Protein AF-A0A968F1A1-F1 (afdb_monomer)

Mean predicted aligned error: 6.47 Å

Sequence (171 aa):
LSKCDLVTSLVGEFPELQGITGKYLAQNDKEDQDICLAIEEHYQPRFAGDQLPESEIGQIVALADKLDTLAGIFGIGQQPGGAKDPFALRRAALGVVRILVEKKIPLSISELVEAAYSVQPENIEKTQTDLINFILERAKGYFVDHGHTITAIDSVLQPAGADTTLYTLPD

Solvent-accessible surface area (backbone atoms only — not comparable to full-atom values): 9652 Å² total; per-residue (Å²): 114,82,75,54,31,71,79,36,70,63,30,75,77,36,66,86,43,58,26,56,51,27,19,55,51,34,51,74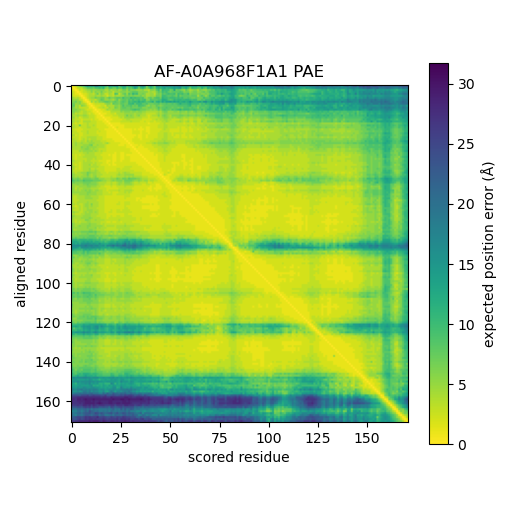,72,66,50,56,69,70,58,27,49,24,47,31,22,32,59,35,32,79,50,94,88,48,64,66,39,83,49,69,63,7,40,52,47,17,43,48,54,39,40,39,52,47,39,55,38,44,18,71,70,63,60,68,61,87,91,51,52,94,81,44,54,71,54,38,34,40,30,46,44,48,50,32,38,79,68,58,44,91,53,33,59,66,57,52,51,49,55,30,52,69,75,48,69,88,90,46,50,88,54,57,69,62,52,51,51,54,36,50,61,35,43,52,52,52,42,46,77,72,70,47,53,69,69,61,49,49,72,63,64,51,94,62,86,80,74,60,39,73,54,75,69,80,133

Foldseek 3Di:
DAQPCVPDVVCVVPVVCQLVVQLVVCVVVVHDNLVSLLSSLLCPPVADPRDHRPDPSNLVSVLLVLLLLLQQCVQAVNPADDPDDPSCNLGSLLRNLCSLAVVVPQDDLLVSNVVSNVPDDPNTHRPSVVSSVSSLVSLLVVVVVVPDDSVLSCVLPPPPDDGSRSHPRDD

Secondary structure (DSSP, 8-state):
-TTGGGGSHHHHH-GGGTTHHHHHHHHHTT--HHHHHHHHHTT---STTPPPP-SHHHHHHHHHHHHHHHHHHHHTT-PPPTT--TT-HHHHHHHHHHHHHHTT----HHHHHHHHHHTS-TTS---HHHHHHHHHHHHHHHHHHTT--HHHHHHHH---SS---TT----

pLDDT: mean 85.82, std 12.83, range [38.09, 96.88]

Nearest PDB structures (foldseek):
  7eiv-assembly1_D  TM=9.218E-01  e=3.410E-11  Escherichia coli K-12
  7yse-assembly1_C  TM=9.385E-01  e=3.119E-10  Escherichia coli K-12
  7yse-assembly1_D  TM=9.365E-01  e=3.119E-10  Escherichia coli K-12
  7lu4-assembly1_A  TM=8.920E-01  e=1.311E-08  Thermanaerothrix daxensis
  7lu4-assembly1_B  TM=8.957E-01  e=1.248E-08  Thermanaerothrix daxensis

Structure (mmCIF, N/CA/C/O backbone):
data_AF-A0A968F1A1-F1
#
_entry.id   AF-A0A968F1A1-F1
#
loop_
_atom_site.group_PDB
_atom_site.id
_atom_site.type_symbol
_atom_site.label_atom_id
_atom_site.label_alt_id
_atom_site.label_comp_id
_atom_site.label_asym_id
_atom_site.label_entity_id
_atom_site.label_seq_id
_atom_site.pdbx_PDB_ins_code
_atom_site.Cartn_x
_atom_site.Cartn_y
_atom_site.Cartn_z
_atom_site.occupancy
_atom_site.B_iso_or_equiv
_atom_site.auth_seq_id
_atom_site.auth_comp_id
_atom_site.auth_asym_id
_atom_site.auth_atom_id
_atom_site.pdbx_PDB_model_num
ATOM 1 N N . LEU A 1 1 ? -19.609 -1.722 -4.637 1.00 64.06 1 LEU A N 1
ATOM 2 C CA . LEU A 1 1 ? -19.333 -0.884 -3.450 1.00 64.06 1 LEU A CA 1
ATOM 3 C C . LEU A 1 1 ? -17.916 -0.315 -3.472 1.00 64.06 1 LEU A C 1
ATOM 5 O O . LEU A 1 1 ? -17.783 0.892 -3.323 1.00 64.06 1 LEU A O 1
ATOM 9 N N . SER A 1 2 ? -16.869 -1.115 -3.728 1.00 66.31 2 SER A N 1
ATOM 10 C CA . SER A 1 2 ? -15.504 -0.569 -3.845 1.00 66.31 2 SER A CA 1
ATOM 11 C C . SER A 1 2 ? -15.388 0.478 -4.963 1.00 66.31 2 SER A C 1
ATOM 13 O O . SER A 1 2 ? -15.849 0.250 -6.083 1.00 66.31 2 SER A O 1
ATOM 15 N N . LYS A 1 3 ? -14.804 1.635 -4.619 1.00 79.31 3 LYS A N 1
ATOM 16 C CA . LYS A 1 3 ? -14.544 2.792 -5.495 1.00 79.31 3 LYS A CA 1
ATOM 17 C C . LYS A 1 3 ? -15.771 3.369 -6.226 1.00 79.31 3 LYS A C 1
ATOM 19 O O . LYS A 1 3 ? -15.628 4.105 -7.202 1.00 79.31 3 LYS A O 1
ATOM 24 N N . CYS A 1 4 ? -16.991 3.074 -5.759 1.00 79.06 4 CYS A N 1
ATOM 25 C CA . CYS A 1 4 ? -18.232 3.602 -6.344 1.00 79.06 4 CYS A CA 1
ATOM 26 C C . CYS A 1 4 ? -18.382 5.123 -6.170 1.00 79.06 4 CYS A C 1
ATOM 28 O O . CYS A 1 4 ? -19.127 5.763 -6.903 1.00 79.06 4 CYS A O 1
ATOM 30 N N . ASP A 1 5 ? -17.659 5.719 -5.230 1.00 78.06 5 ASP A N 1
ATOM 31 C CA . ASP A 1 5 ? -17.598 7.162 -5.041 1.00 78.06 5 ASP A CA 1
ATOM 32 C C . ASP A 1 5 ? -16.938 7.889 -6.223 1.00 78.06 5 ASP A C 1
ATOM 34 O O . ASP A 1 5 ? -17.327 9.014 -6.535 1.00 78.06 5 ASP A O 1
ATOM 38 N N . LEU A 1 6 ? -16.024 7.235 -6.951 1.00 77.81 6 LEU A N 1
ATOM 39 C CA . LEU A 1 6 ? -15.314 7.839 -8.089 1.00 77.81 6 LEU A CA 1
ATOM 40 C C . LEU A 1 6 ? -16.217 8.149 -9.287 1.00 77.81 6 LEU A C 1
ATOM 42 O O . LEU A 1 6 ? -15.865 8.984 -10.115 1.00 77.81 6 LEU A O 1
ATOM 46 N N . VAL A 1 7 ? -17.368 7.481 -9.395 1.00 77.19 7 VAL A N 1
ATOM 47 C CA . VAL A 1 7 ? -18.349 7.744 -10.460 1.00 77.19 7 VAL A CA 1
ATOM 48 C C . VAL A 1 7 ? -19.376 8.807 -10.066 1.00 77.19 7 VAL A C 1
ATOM 50 O O . VAL A 1 7 ? -20.241 9.158 -10.867 1.00 77.19 7 VAL A O 1
ATOM 53 N N . THR A 1 8 ? -19.291 9.340 -8.845 1.00 73.31 8 THR A N 1
ATOM 54 C CA . THR A 1 8 ? -20.132 10.455 -8.413 1.00 73.31 8 THR A CA 1
ATOM 55 C C . THR A 1 8 ? -19.538 11.774 -8.903 1.00 73.31 8 THR A C 1
ATOM 57 O O . THR A 1 8 ? -18.330 11.995 -8.823 1.00 73.31 8 THR A O 1
ATOM 60 N N . SER A 1 9 ? -20.387 12.697 -9.367 1.00 74.88 9 SER A N 1
ATOM 61 C CA . SER A 1 9 ? -19.947 14.059 -9.712 1.00 74.88 9 SER A CA 1
ATOM 62 C C . SER A 1 9 ? -19.291 14.772 -8.523 1.00 74.88 9 SER A C 1
ATOM 64 O O . SER A 1 9 ? -18.429 15.620 -8.719 1.00 74.88 9 SER A O 1
ATOM 66 N N . LEU A 1 10 ? -19.650 14.371 -7.298 1.00 78.81 10 LEU A N 1
ATOM 67 C CA . LEU A 1 10 ? -19.144 14.938 -6.055 1.00 78.81 10 LEU A CA 1
ATOM 68 C C . LEU A 1 10 ? -17.626 14.766 -5.900 1.00 78.81 10 LEU A C 1
ATOM 70 O O . LEU A 1 10 ? -16.951 15.736 -5.583 1.00 78.81 10 LEU A O 1
ATOM 74 N N . VAL A 1 11 ? -17.071 13.577 -6.166 1.00 77.69 11 VAL A N 1
ATOM 75 C CA . VAL A 1 11 ? -15.611 13.357 -6.074 1.00 77.69 11 VAL A CA 1
ATOM 76 C C . VAL A 1 11 ? -14.861 14.053 -7.215 1.00 77.69 11 VAL A C 1
ATOM 78 O O . VAL A 1 11 ? -13.717 14.466 -7.039 1.00 77.69 11 VAL A O 1
ATOM 81 N N . GLY A 1 12 ? -15.506 14.235 -8.372 1.00 76.88 12 GLY A N 1
ATOM 82 C CA . GLY A 1 12 ? -14.949 15.030 -9.469 1.00 76.88 12 GLY A CA 1
ATOM 83 C C . GLY A 1 12 ? -14.775 16.511 -9.109 1.00 76.88 12 GLY A C 1
ATOM 84 O O . GLY A 1 12 ? -13.800 17.128 -9.534 1.00 76.88 12 GLY A O 1
ATOM 85 N N . GLU A 1 13 ? -15.695 17.065 -8.316 1.00 84.38 13 GLU A N 1
ATOM 86 C CA . GLU A 1 13 ? -15.639 18.450 -7.829 1.00 84.38 13 GLU A CA 1
ATOM 87 C C . GLU A 1 13 ? -14.800 18.602 -6.548 1.00 84.38 13 GLU A C 1
ATOM 89 O O . GLU A 1 13 ? -14.116 19.613 -6.390 1.00 84.38 13 GLU A O 1
ATOM 94 N N . PHE A 1 14 ? -14.805 17.590 -5.672 1.00 85.88 14 PHE A N 1
ATOM 95 C CA . PHE A 1 14 ? -14.134 17.587 -4.367 1.00 85.88 14 PHE A CA 1
ATOM 96 C C . PHE A 1 14 ? -13.320 16.295 -4.163 1.00 85.88 14 PHE A C 1
ATOM 98 O O . PHE A 1 14 ? -13.805 15.339 -3.541 1.00 85.88 14 PHE A O 1
ATOM 105 N N . PRO A 1 15 ? -12.072 16.232 -4.666 1.00 81.31 15 PRO A N 1
ATOM 106 C CA . PRO A 1 15 ? -11.213 15.053 -4.534 1.00 81.31 15 PRO A CA 1
ATOM 107 C C . PRO A 1 15 ? -10.972 14.612 -3.082 1.00 81.31 15 PRO A C 1
ATOM 109 O O . PRO A 1 15 ? -10.743 13.434 -2.818 1.00 81.31 15 PRO A O 1
ATOM 112 N N . GLU A 1 16 ? -11.049 15.537 -2.124 1.00 82.06 16 GLU A N 1
ATOM 113 C CA . GLU A 1 16 ? -10.914 15.273 -0.691 1.00 82.06 16 GLU A CA 1
ATOM 114 C C . GLU A 1 16 ? -12.016 14.368 -0.118 1.00 82.06 16 GLU A C 1
ATOM 116 O O . GLU A 1 16 ? -11.817 13.763 0.936 1.00 82.06 16 GLU A O 1
ATOM 121 N N . LEU A 1 17 ? -13.154 14.239 -0.811 1.00 86.94 17 LEU A N 1
ATOM 122 C CA . LEU A 1 17 ? -14.278 13.395 -0.401 1.00 86.94 17 LEU A CA 1
ATOM 123 C C . LEU A 1 17 ? -14.159 11.940 -0.876 1.00 86.94 17 LEU A C 1
ATOM 125 O O . LEU A 1 17 ? -15.066 11.138 -0.618 1.00 86.94 17 LE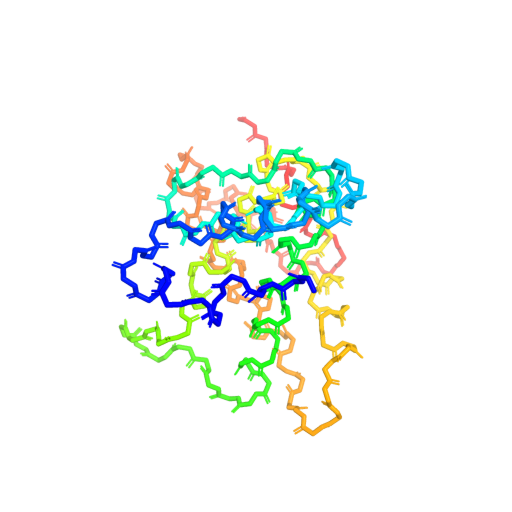U A O 1
ATOM 129 N N . GLN A 1 18 ? -13.060 11.591 -1.551 1.00 85.88 18 GLN A N 1
ATOM 130 C CA . GLN A 1 18 ? -12.740 10.216 -1.921 1.00 85.88 18 GLN A CA 1
ATOM 131 C C . GLN A 1 18 ? -12.652 9.327 -0.668 1.00 85.88 18 GLN A C 1
ATOM 133 O O . GLN A 1 18 ? -12.059 9.706 0.344 1.00 85.88 18 GLN A O 1
ATOM 138 N N . GLY A 1 19 ? -13.263 8.144 -0.722 1.00 87.75 19 GLY A N 1
ATOM 139 C CA . GLY A 1 19 ? -13.391 7.211 0.402 1.00 87.75 19 GLY A CA 1
ATOM 140 C C . GLY A 1 19 ? -14.507 7.585 1.372 1.00 87.75 19 GLY A C 1
ATOM 141 O O . GLY A 1 19 ? -15.380 6.761 1.644 1.00 87.75 19 GLY A O 1
ATOM 142 N N . ILE A 1 20 ? -14.550 8.845 1.816 1.00 90.44 20 ILE A N 1
ATOM 143 C CA . ILE A 1 20 ? -15.579 9.361 2.735 1.00 90.44 20 ILE A CA 1
ATOM 144 C C . ILE A 1 20 ? -16.973 9.194 2.121 1.00 90.44 20 ILE A C 1
ATOM 146 O O . ILE A 1 20 ? -17.878 8.639 2.744 1.00 90.44 20 ILE A O 1
ATOM 150 N N . THR A 1 21 ? -17.142 9.632 0.871 1.00 89.56 21 THR A N 1
ATOM 151 C CA . THR A 1 21 ? -18.417 9.497 0.152 1.00 89.56 21 THR A CA 1
ATOM 152 C C . THR A 1 21 ? -18.809 8.029 0.000 1.00 89.56 21 THR A C 1
ATOM 154 O O . THR A 1 21 ? -19.965 7.674 0.217 1.00 89.56 21 THR A O 1
ATOM 157 N N . GLY A 1 22 ? -17.844 7.160 -0.318 1.00 90.31 22 GLY A N 1
ATOM 158 C CA . GLY A 1 22 ? -18.077 5.725 -0.491 1.00 90.31 22 GLY A CA 1
ATOM 159 C C . GLY A 1 22 ? -18.596 5.065 0.785 1.00 90.31 22 GLY A C 1
ATOM 160 O O . GLY A 1 22 ? -19.554 4.297 0.735 1.00 90.31 22 GLY A O 1
ATOM 161 N N . LYS A 1 23 ? -18.024 5.427 1.935 1.00 92.44 23 LYS A N 1
ATOM 162 C CA . LYS A 1 23 ? -18.485 4.972 3.248 1.00 92.44 23 LYS A CA 1
ATOM 163 C C . LYS A 1 23 ? -19.919 5.396 3.543 1.00 92.44 23 LYS A C 1
ATOM 165 O O . LYS A 1 23 ? -20.711 4.560 3.964 1.00 92.44 23 LYS A O 1
ATOM 170 N N . TYR A 1 24 ? -20.278 6.659 3.303 1.00 91.81 24 TYR A N 1
ATOM 171 C CA . TYR A 1 24 ? -21.656 7.117 3.520 1.00 91.81 24 TYR A CA 1
ATOM 172 C C . TYR A 1 24 ? -22.659 6.406 2.605 1.00 91.81 24 TYR A C 1
ATOM 174 O O . TYR A 1 24 ? -23.764 6.090 3.044 1.00 91.81 24 TYR A O 1
ATOM 182 N N . LEU A 1 25 ? -22.272 6.113 1.360 1.00 90.19 25 LEU A N 1
ATOM 183 C CA . LEU A 1 25 ? -23.098 5.317 0.450 1.00 90.19 25 LEU A CA 1
ATOM 184 C C . LEU A 1 25 ? -23.294 3.889 0.979 1.00 90.19 25 LEU A C 1
ATOM 186 O O . LEU A 1 25 ? -24.428 3.433 1.069 1.00 90.19 25 LEU A O 1
ATOM 190 N N . ALA A 1 26 ? -22.226 3.220 1.418 1.00 91.94 26 ALA A N 1
ATOM 191 C CA . ALA A 1 26 ? -22.312 1.877 1.996 1.00 91.94 26 ALA A CA 1
ATOM 192 C C . ALA A 1 26 ? -23.175 1.832 3.271 1.00 91.94 26 ALA A C 1
ATOM 194 O O . ALA A 1 26 ? -23.995 0.933 3.447 1.00 91.94 26 ALA A O 1
ATOM 195 N N . GLN A 1 27 ? -23.058 2.848 4.131 1.00 93.25 27 GLN A N 1
ATOM 196 C CA . GLN A 1 27 ? -23.905 2.990 5.318 1.00 93.25 27 GLN A CA 1
ATOM 197 C C . GLN A 1 27 ? -25.381 3.159 4.952 1.00 93.25 27 GLN A C 1
ATOM 199 O O . GLN A 1 27 ? -26.251 2.562 5.586 1.00 93.25 27 GLN A O 1
ATOM 204 N N . ASN A 1 28 ? -25.673 3.963 3.926 1.00 93.00 28 ASN A N 1
ATOM 205 C CA . ASN A 1 28 ? -27.032 4.128 3.417 1.00 93.00 28 ASN A CA 1
ATOM 206 C C . ASN A 1 28 ? -27.598 2.809 2.861 1.00 93.00 28 ASN A C 1
ATOM 208 O O . ASN A 1 28 ? -28.781 2.520 3.053 1.00 93.00 28 ASN A O 1
ATOM 212 N N . ASP A 1 29 ? -26.743 1.990 2.247 1.00 92.94 29 ASP A N 1
ATOM 213 C CA . ASP A 1 29 ? -27.085 0.662 1.730 1.00 92.94 29 ASP A CA 1
ATOM 214 C C . ASP A 1 29 ? -27.181 -0.414 2.831 1.00 92.94 29 ASP A C 1
ATOM 216 O O . ASP A 1 29 ? -27.571 -1.548 2.555 1.00 92.94 29 ASP A O 1
ATOM 220 N N . LYS A 1 30 ? -26.951 -0.035 4.099 1.00 95.44 30 LYS A N 1
ATOM 221 C CA . LYS A 1 30 ? -27.008 -0.891 5.299 1.00 95.44 30 LYS A CA 1
ATOM 222 C C . LYS A 1 30 ? -25.959 -2.002 5.314 1.00 95.44 30 LYS A C 1
ATOM 224 O O . LYS A 1 30 ? -26.203 -3.065 5.884 1.00 95.44 30 LYS A O 1
ATOM 229 N N . GLU A 1 31 ? -24.809 -1.736 4.711 1.00 95.06 31 GLU A N 1
ATOM 230 C CA . GLU A 1 31 ? -23.635 -2.593 4.835 1.00 95.06 31 GLU A CA 1
ATOM 231 C C . GLU A 1 31 ? -23.106 -2.602 6.275 1.00 95.06 31 GLU A C 1
ATOM 233 O O . GLU A 1 31 ? -23.323 -1.664 7.054 1.00 95.06 31 GLU A O 1
ATOM 238 N N . ASP A 1 32 ? -22.371 -3.658 6.621 1.00 95.56 32 ASP A N 1
ATOM 239 C CA . ASP A 1 32 ? -21.756 -3.787 7.939 1.00 95.56 32 ASP A CA 1
ATOM 240 C C . ASP A 1 32 ? -20.752 -2.653 8.202 1.00 95.56 32 ASP A C 1
ATOM 242 O O . ASP A 1 32 ? -20.086 -2.139 7.295 1.00 95.56 32 ASP A O 1
ATOM 246 N N . GLN A 1 33 ? -20.615 -2.263 9.474 1.00 94.25 33 GLN A N 1
ATOM 247 C CA . GLN A 1 33 ? -19.747 -1.152 9.874 1.00 94.25 33 GLN A CA 1
ATOM 248 C C . GLN A 1 33 ? -18.292 -1.366 9.436 1.00 94.25 33 GLN A C 1
ATOM 250 O O . GLN A 1 33 ? -17.650 -0.422 8.972 1.00 94.25 33 GLN A O 1
ATOM 255 N N . ASP A 1 34 ? -17.803 -2.599 9.532 1.00 94.19 34 ASP A N 1
ATOM 256 C CA . ASP A 1 34 ? -16.444 -2.965 9.137 1.00 94.19 34 ASP A CA 1
ATOM 257 C C . ASP A 1 34 ? -16.221 -2.797 7.626 1.00 94.19 34 ASP A C 1
ATOM 259 O O . ASP A 1 34 ? -15.176 -2.308 7.198 1.00 94.19 34 ASP A O 1
ATOM 263 N N . ILE A 1 35 ? -17.233 -3.111 6.810 1.00 92.69 35 ILE A N 1
ATOM 264 C CA . ILE A 1 35 ? -17.203 -2.907 5.354 1.00 92.69 35 ILE A CA 1
ATOM 265 C C . ILE A 1 35 ? -17.200 -1.410 5.036 1.00 92.69 35 ILE A C 1
ATOM 267 O O . ILE A 1 35 ? -16.416 -0.944 4.209 1.00 92.69 35 ILE A O 1
ATOM 271 N N . CYS A 1 36 ? -18.048 -0.640 5.719 1.00 93.94 36 CYS A N 1
ATOM 272 C CA . CYS A 1 36 ? -18.119 0.808 5.547 1.00 93.94 36 CYS A CA 1
ATOM 273 C C . CYS A 1 36 ? -16.777 1.486 5.862 1.00 93.94 36 CYS A C 1
ATOM 275 O O . CYS A 1 36 ? -16.365 2.392 5.138 1.00 93.94 36 CYS A O 1
ATOM 277 N N . LEU A 1 37 ? -16.092 1.050 6.925 1.00 94.50 37 LEU A N 1
ATOM 278 C CA . LEU A 1 37 ? -14.758 1.539 7.280 1.00 94.50 37 LEU A CA 1
ATOM 279 C C . LEU A 1 37 ? -13.720 1.142 6.232 1.00 94.50 37 LEU A C 1
ATOM 281 O O . LEU A 1 37 ? -12.984 2.003 5.758 1.00 94.50 37 LEU A O 1
ATOM 285 N N . ALA A 1 38 ? -13.713 -0.118 5.798 1.00 94.38 38 ALA A N 1
ATOM 286 C CA . ALA A 1 38 ? -12.776 -0.595 4.786 1.00 94.38 38 ALA A CA 1
ATOM 287 C C . ALA A 1 38 ? -12.873 0.188 3.462 1.00 94.38 38 ALA A C 1
ATOM 289 O O . ALA A 1 38 ? -11.847 0.456 2.842 1.00 94.38 38 ALA A O 1
ATOM 290 N N . ILE A 1 39 ? -14.081 0.604 3.058 1.00 93.88 39 ILE A N 1
ATOM 291 C CA . ILE A 1 39 ? -14.311 1.406 1.841 1.00 93.88 39 ILE A CA 1
ATOM 292 C C . ILE A 1 39 ? -13.647 2.791 1.914 1.00 93.88 39 ILE A C 1
ATOM 294 O O . ILE A 1 39 ? -13.203 3.326 0.897 1.00 93.88 39 ILE A O 1
ATOM 298 N N . GLU A 1 40 ? -13.594 3.396 3.099 1.00 93.88 40 GLU A N 1
ATOM 299 C CA . GLU A 1 40 ? -12.872 4.652 3.315 1.00 93.88 40 GLU A CA 1
ATOM 300 C C . GLU A 1 40 ? -11.361 4.401 3.409 1.00 93.88 40 GLU A C 1
ATOM 302 O O . GLU A 1 40 ? -10.560 5.081 2.762 1.00 93.88 40 GLU A O 1
ATOM 307 N N . GLU A 1 41 ? -10.979 3.399 4.197 1.00 95.62 41 GLU A N 1
ATOM 308 C CA . GLU A 1 41 ? -9.599 3.120 4.579 1.00 95.62 41 GLU A CA 1
ATOM 309 C C . GLU A 1 41 ? -8.754 2.506 3.454 1.00 95.62 41 GLU A C 1
ATOM 311 O O . GLU A 1 41 ? -7.539 2.707 3.447 1.00 95.62 41 GLU A O 1
ATOM 316 N N . HIS A 1 42 ? -9.335 1.829 2.451 1.00 93.81 42 HIS A N 1
ATOM 317 C CA . HIS A 1 42 ? -8.534 1.214 1.377 1.00 93.81 42 HIS A CA 1
ATOM 318 C C . HIS A 1 42 ? -7.715 2.234 0.570 1.00 93.81 42 HIS A C 1
ATOM 320 O O . HIS A 1 42 ? -6.672 1.903 -0.003 1.00 93.81 42 HIS A O 1
ATOM 326 N N . TYR A 1 43 ? -8.147 3.499 0.551 1.00 91.50 43 TYR A N 1
ATOM 327 C CA . TYR A 1 43 ? -7.428 4.590 -0.106 1.00 91.50 43 TYR A CA 1
ATOM 328 C C . TYR A 1 43 ? -6.191 5.046 0.683 1.00 91.50 43 TYR A C 1
ATOM 330 O O . TYR A 1 43 ? -5.294 5.669 0.114 1.00 91.50 43 TYR A O 1
ATOM 338 N N . GLN A 1 44 ? -6.115 4.740 1.978 1.00 94.56 44 GLN A N 1
ATOM 339 C CA . GLN A 1 44 ? -5.066 5.221 2.870 1.00 94.56 44 GLN A CA 1
ATOM 340 C C . GLN A 1 44 ? -3.769 4.396 2.758 1.00 94.56 44 GLN A C 1
ATOM 342 O O . GLN A 1 44 ? -3.818 3.191 2.496 1.00 94.56 44 GLN A O 1
ATOM 347 N N . PRO A 1 45 ? -2.590 5.012 2.968 1.00 94.62 45 PRO A N 1
ATOM 348 C CA . PRO A 1 45 ? -2.361 6.458 2.946 1.00 94.62 45 PRO A CA 1
ATOM 349 C C . PRO A 1 45 ? -2.415 7.007 1.510 1.00 94.62 45 PRO A C 1
ATOM 351 O O . PRO A 1 45 ? -1.843 6.421 0.588 1.00 94.62 45 PRO A O 1
ATOM 354 N N . ARG A 1 46 ? -3.047 8.171 1.321 1.00 87.88 46 ARG A N 1
ATOM 355 C CA . ARG A 1 46 ? -3.192 8.830 0.006 1.00 87.88 46 ARG A CA 1
ATOM 356 C C . ARG A 1 46 ? -1.960 9.654 -0.378 1.00 87.88 46 ARG A C 1
ATOM 358 O O . ARG A 1 46 ? -1.641 9.812 -1.558 1.00 87.88 46 ARG A O 1
ATOM 365 N N . PHE A 1 47 ? -1.250 10.183 0.617 1.00 86.94 47 PHE A N 1
ATOM 366 C CA . PHE A 1 47 ? -0.031 10.978 0.456 1.00 86.94 47 PHE A CA 1
ATOM 367 C C . PHE A 1 47 ? 0.955 10.739 1.611 1.00 86.94 47 PHE A C 1
ATOM 369 O O . PHE A 1 47 ? 0.647 10.061 2.593 1.00 86.94 47 PHE A O 1
ATOM 376 N N . ALA A 1 48 ? 2.175 11.268 1.480 1.00 80.94 48 ALA A N 1
ATOM 377 C CA . ALA A 1 48 ? 3.205 11.143 2.510 1.00 80.94 48 ALA A CA 1
ATOM 378 C C . ALA A 1 48 ? 2.763 11.859 3.799 1.00 80.94 48 ALA A C 1
ATOM 380 O O . ALA A 1 48 ? 2.490 13.056 3.770 1.00 80.94 48 ALA A O 1
ATOM 381 N N . GLY A 1 49 ? 2.680 11.125 4.910 1.00 84.38 49 GLY A N 1
ATOM 382 C CA . GLY A 1 49 ? 2.178 11.642 6.187 1.00 84.38 49 GLY A CA 1
ATOM 383 C C . GLY A 1 49 ? 0.656 11.573 6.367 1.00 84.38 49 GLY A C 1
ATOM 384 O O . GLY A 1 49 ? 0.168 11.995 7.409 1.00 84.38 49 GLY A O 1
ATOM 385 N N . ASP A 1 50 ? -0.097 11.028 5.401 1.00 91.94 50 ASP A N 1
ATOM 386 C CA . ASP A 1 50 ? -1.526 10.734 5.596 1.00 91.94 50 ASP A CA 1
ATOM 387 C C . ASP A 1 50 ? -1.717 9.643 6.662 1.00 91.94 50 ASP A C 1
ATOM 389 O O . ASP A 1 50 ? -0.783 8.886 6.975 1.00 91.94 50 ASP A O 1
ATOM 393 N N . GLN A 1 51 ? -2.939 9.565 7.188 1.00 94.06 51 GLN A N 1
ATOM 394 C CA . GLN A 1 51 ? -3.352 8.521 8.120 1.00 94.06 51 GLN A CA 1
ATOM 395 C C . GLN A 1 51 ? -3.219 7.137 7.480 1.00 94.06 51 GLN A C 1
ATOM 397 O O . GLN A 1 51 ? -3.294 6.982 6.258 1.00 94.06 51 GLN A O 1
ATOM 402 N N . LEU A 1 52 ? -2.983 6.142 8.327 1.00 95.81 52 LEU A N 1
ATOM 403 C CA . LEU A 1 52 ? -2.952 4.742 7.935 1.00 95.81 52 LEU A CA 1
ATOM 404 C C . LEU A 1 52 ? -4.292 4.086 8.272 1.00 95.81 52 LEU A C 1
ATOM 406 O O . LEU A 1 52 ? -4.913 4.496 9.252 1.00 95.81 52 LEU A O 1
ATOM 410 N N . PRO A 1 53 ? -4.692 3.046 7.522 1.00 95.94 53 PRO A N 1
ATOM 411 C CA . PRO A 1 53 ? -5.889 2.278 7.842 1.00 95.94 53 PRO A CA 1
ATOM 412 C C . PRO A 1 53 ? -5.802 1.725 9.270 1.00 95.94 53 PRO A C 1
ATOM 414 O O . PRO A 1 53 ? -4.816 1.076 9.639 1.00 95.94 53 PRO A O 1
ATOM 417 N N . GLU A 1 54 ? -6.813 2.003 10.089 1.00 95.44 54 GLU A N 1
ATOM 418 C CA . GLU A 1 54 ? -6.832 1.578 11.489 1.00 95.44 54 GLU A CA 1
ATOM 419 C C . GLU A 1 54 ? -7.439 0.187 11.646 1.00 95.44 54 GLU A C 1
ATOM 421 O O . GLU A 1 54 ? -6.943 -0.606 12.447 1.00 95.44 54 GLU A O 1
ATOM 426 N N . SER A 1 55 ? -8.468 -0.140 10.861 1.00 95.88 55 SER A N 1
ATOM 427 C CA . SER A 1 55 ? -9.085 -1.463 10.906 1.00 95.88 55 SER A CA 1
ATOM 428 C C . SER A 1 55 ? -8.218 -2.518 10.215 1.00 95.88 55 SER A C 1
ATOM 430 O O . SER A 1 55 ? -7.515 -2.245 9.241 1.00 95.88 55 SER A O 1
ATOM 432 N N . GLU A 1 56 ? -8.294 -3.760 10.693 1.00 95.12 56 GLU A N 1
ATOM 433 C CA . GLU A 1 56 ? -7.585 -4.892 10.085 1.00 95.12 56 GLU A CA 1
ATOM 434 C C . GLU A 1 56 ? -8.027 -5.110 8.628 1.00 95.12 56 GLU A C 1
ATOM 436 O O . GLU A 1 56 ? -7.197 -5.258 7.732 1.00 95.12 56 GLU A O 1
ATOM 441 N N . ILE A 1 57 ? -9.336 -5.038 8.360 1.00 95.81 57 ILE A N 1
ATOM 442 C CA . ILE A 1 57 ? -9.880 -5.173 7.002 1.00 95.81 57 ILE A CA 1
ATOM 443 C C . ILE A 1 57 ? -9.400 -4.013 6.123 1.00 95.81 57 ILE A C 1
ATOM 445 O O . ILE A 1 57 ? -8.976 -4.240 4.990 1.00 95.81 57 ILE A O 1
ATOM 449 N N . GLY A 1 58 ? -9.396 -2.785 6.643 1.00 96.19 58 GLY A N 1
ATOM 450 C CA . GLY A 1 58 ? -8.845 -1.626 5.950 1.00 96.19 58 GLY A CA 1
ATOM 451 C C . GLY A 1 58 ? -7.371 -1.810 5.596 1.00 96.19 58 GLY A C 1
ATOM 452 O O . GLY A 1 58 ? -6.991 -1.548 4.458 1.00 96.19 58 GLY A O 1
ATOM 453 N N . GLN A 1 59 ? -6.550 -2.329 6.515 1.00 96.31 59 GLN A N 1
ATOM 454 C CA . GLN A 1 59 ? -5.132 -2.623 6.267 1.00 96.31 59 GLN A CA 1
ATOM 455 C C . GLN A 1 59 ? -4.958 -3.655 5.150 1.00 96.31 59 GLN A C 1
ATOM 457 O O . GLN A 1 59 ? -4.175 -3.428 4.226 1.00 96.31 59 GLN A O 1
ATOM 462 N N . ILE A 1 60 ? -5.718 -4.752 5.199 1.00 95.50 60 ILE A N 1
ATOM 463 C CA . ILE A 1 60 ? -5.676 -5.818 4.191 1.00 95.50 60 ILE A CA 1
ATOM 464 C C . ILE A 1 60 ? -6.055 -5.270 2.813 1.00 95.50 60 ILE A C 1
ATOM 466 O O . ILE A 1 60 ? -5.307 -5.443 1.849 1.00 95.50 60 ILE A O 1
ATOM 470 N N . VAL A 1 61 ? -7.193 -4.578 2.706 1.00 95.19 61 VAL A N 1
ATOM 471 C CA . VAL A 1 61 ? -7.689 -4.078 1.417 1.00 95.19 61 VAL A CA 1
ATOM 472 C C . VAL A 1 61 ? -6.801 -2.943 0.895 1.00 95.19 61 VAL A C 1
ATOM 474 O O . VAL A 1 61 ? -6.512 -2.897 -0.298 1.00 95.19 61 VAL A O 1
ATOM 477 N N . ALA A 1 62 ? -6.292 -2.068 1.768 1.00 96.12 62 ALA A N 1
ATOM 478 C CA . ALA A 1 62 ? -5.360 -1.007 1.389 1.00 96.12 62 ALA A CA 1
ATOM 479 C C . ALA A 1 62 ? -4.033 -1.544 0.841 1.00 96.12 62 ALA A C 1
ATOM 481 O O . ALA A 1 62 ? -3.484 -0.946 -0.092 1.00 96.12 62 ALA A O 1
ATOM 482 N N . LEU A 1 63 ? -3.506 -2.629 1.424 1.00 96.88 63 LEU A N 1
ATOM 483 C CA . LEU A 1 63 ? -2.324 -3.326 0.918 1.00 96.88 63 LEU A CA 1
ATOM 484 C C . LEU A 1 63 ? -2.625 -3.985 -0.426 1.00 96.88 63 LEU A C 1
ATOM 486 O O . LEU A 1 63 ? -1.882 -3.760 -1.380 1.00 96.88 63 LEU A O 1
ATOM 490 N N . ALA A 1 64 ? -3.726 -4.736 -0.513 1.00 95.88 64 ALA A N 1
ATOM 491 C CA . ALA A 1 64 ? -4.131 -5.428 -1.731 1.00 95.88 64 ALA A CA 1
ATOM 492 C C . ALA A 1 64 ? -4.297 -4.459 -2.912 1.00 95.88 64 ALA A C 1
ATOM 494 O O . ALA A 1 64 ? -3.724 -4.696 -3.968 1.00 95.88 64 ALA A O 1
ATOM 495 N N . ASP A 1 65 ? -4.988 -3.331 -2.724 1.00 94.94 65 ASP A N 1
ATOM 496 C CA . ASP A 1 65 ? -5.230 -2.342 -3.785 1.00 94.94 65 ASP A CA 1
ATOM 497 C C . ASP A 1 65 ? -3.930 -1.714 -4.319 1.00 94.94 65 ASP A C 1
ATOM 499 O O . ASP A 1 65 ? -3.742 -1.530 -5.527 1.00 94.94 65 ASP A O 1
ATOM 503 N N . LYS A 1 66 ? -2.990 -1.408 -3.415 1.00 96.69 66 LYS A N 1
ATOM 504 C CA . LYS A 1 66 ? -1.691 -0.826 -3.785 1.00 96.69 66 LYS A CA 1
ATOM 505 C C . LYS A 1 66 ? -0.800 -1.851 -4.471 1.00 96.69 66 LYS A C 1
ATOM 507 O O . LYS A 1 66 ? -0.154 -1.513 -5.459 1.00 96.69 66 LYS A O 1
ATOM 512 N N . LEU A 1 67 ? -0.760 -3.079 -3.961 1.00 96.81 67 LEU A N 1
ATOM 513 C CA . LEU A 1 67 ? 0.031 -4.163 -4.536 1.00 96.81 67 LEU A CA 1
ATOM 514 C C . LEU A 1 67 ? -0.506 -4.598 -5.902 1.00 96.81 67 LEU A C 1
ATOM 516 O O . LEU A 1 67 ? 0.297 -4.825 -6.801 1.00 96.81 67 LEU A O 1
ATOM 520 N N . ASP A 1 68 ? -1.827 -4.638 -6.082 1.00 95.38 68 ASP A N 1
ATOM 521 C CA . ASP A 1 68 ? -2.474 -4.897 -7.371 1.00 95.38 68 ASP A CA 1
ATOM 522 C C . ASP A 1 68 ? -2.073 -3.843 -8.410 1.00 95.38 68 ASP A C 1
ATOM 524 O O . ASP A 1 68 ? -1.538 -4.173 -9.468 1.00 95.38 68 ASP A O 1
ATOM 528 N N . THR A 1 69 ? -2.203 -2.559 -8.056 1.00 94.62 69 THR A N 1
ATOM 529 C CA . THR A 1 69 ? -1.781 -1.452 -8.928 1.00 94.62 69 THR A CA 1
ATOM 530 C C . THR A 1 69 ? -0.293 -1.546 -9.272 1.00 94.62 69 THR A C 1
ATOM 532 O O . THR A 1 69 ? 0.100 -1.375 -10.426 1.00 94.62 69 THR A O 1
ATOM 535 N N . LEU A 1 70 ? 0.555 -1.822 -8.279 1.00 96.19 70 LEU A N 1
ATOM 536 C CA . LEU A 1 70 ? 1.993 -1.960 -8.479 1.00 96.19 70 LEU A CA 1
ATOM 537 C C . LEU A 1 70 ? 2.325 -3.132 -9.414 1.00 96.19 70 LEU A C 1
ATOM 539 O O . LEU A 1 70 ? 3.044 -2.929 -10.388 1.00 96.19 70 LEU A O 1
ATOM 543 N N . ALA A 1 71 ? 1.790 -4.328 -9.155 1.00 95.69 71 ALA A N 1
ATOM 544 C CA . ALA A 1 71 ? 2.045 -5.524 -9.955 1.00 95.69 71 ALA A CA 1
ATOM 545 C C . ALA A 1 71 ? 1.524 -5.374 -11.390 1.00 95.69 71 ALA A C 1
ATOM 547 O O . ALA A 1 71 ? 2.254 -5.663 -12.337 1.00 95.69 71 ALA A O 1
ATOM 548 N N . GLY A 1 72 ? 0.305 -4.855 -11.560 1.00 94.44 72 GLY A N 1
ATOM 549 C CA . GLY A 1 72 ? -0.293 -4.629 -12.873 1.00 94.44 72 GLY A CA 1
ATOM 550 C C . GLY A 1 72 ? 0.502 -3.630 -13.716 1.00 94.44 72 GLY A C 1
ATOM 551 O O . GLY A 1 72 ? 0.830 -3.918 -14.866 1.00 94.44 72 GLY A O 1
ATOM 552 N N . ILE A 1 73 ? 0.874 -2.474 -13.151 1.00 94.38 73 ILE A N 1
ATOM 553 C CA . ILE A 1 73 ? 1.597 -1.426 -13.892 1.00 94.38 73 ILE A CA 1
ATOM 554 C C . ILE A 1 73 ? 3.047 -1.831 -14.201 1.00 94.38 73 ILE A C 1
ATOM 556 O O . ILE A 1 73 ? 3.546 -1.540 -15.294 1.00 94.38 73 ILE A O 1
ATOM 560 N N . PHE A 1 74 ? 3.720 -2.525 -13.277 1.00 94.19 74 PHE A N 1
ATOM 561 C CA . PHE A 1 74 ? 5.039 -3.103 -13.545 1.00 94.19 74 PHE A CA 1
ATOM 562 C C . PHE A 1 74 ? 4.964 -4.173 -14.636 1.00 94.19 74 PHE A C 1
ATOM 564 O O . PHE A 1 74 ? 5.739 -4.117 -15.588 1.00 94.19 74 PHE A O 1
ATOM 571 N N . GLY A 1 75 ? 3.979 -5.070 -14.567 1.00 92.56 75 GLY A N 1
ATOM 572 C CA . GLY A 1 75 ? 3.850 -6.170 -15.518 1.00 92.56 75 GLY A CA 1
ATOM 573 C C . GLY A 1 75 ? 3.471 -5.767 -16.945 1.00 92.56 75 GLY A C 1
ATOM 574 O O . GLY A 1 75 ? 3.669 -6.550 -17.872 1.00 92.56 75 GLY A O 1
ATOM 575 N N . ILE A 1 76 ? 2.976 -4.544 -17.157 1.00 92.56 76 ILE A N 1
ATOM 576 C CA . ILE A 1 76 ? 2.792 -3.960 -18.500 1.00 92.56 76 ILE A CA 1
ATOM 577 C C . ILE A 1 76 ? 3.955 -3.046 -18.927 1.00 92.56 76 ILE A C 1
ATOM 579 O O . ILE A 1 76 ? 3.844 -2.328 -19.923 1.00 92.56 76 ILE A O 1
ATOM 583 N N . GLY A 1 77 ? 5.052 -3.017 -18.165 1.00 90.62 77 GLY A N 1
ATOM 584 C CA . GLY A 1 77 ? 6.253 -2.240 -18.478 1.00 90.62 77 GLY A CA 1
ATOM 585 C C . GLY A 1 77 ? 6.105 -0.724 -18.304 1.00 90.62 77 GLY A C 1
ATOM 586 O O . GLY A 1 77 ? 6.911 0.033 -18.843 1.00 90.62 77 GLY A O 1
ATOM 587 N N . GLN A 1 78 ? 5.100 -0.252 -17.557 1.00 89.88 78 GLN A N 1
ATOM 588 C CA . GLN A 1 78 ? 4.836 1.180 -17.331 1.00 89.88 78 GLN A CA 1
ATOM 589 C C . GLN A 1 78 ? 5.365 1.690 -15.982 1.00 89.88 78 GLN A C 1
ATOM 591 O O . GLN A 1 78 ? 4.815 2.609 -15.370 1.00 89.88 78 GLN A O 1
ATOM 596 N N . GLN A 1 79 ? 6.473 1.112 -15.526 1.00 86.44 79 GLN A N 1
ATOM 597 C CA . GLN A 1 79 ? 7.197 1.574 -14.345 1.00 86.44 79 GLN A CA 1
ATOM 598 C C . GLN A 1 79 ? 7.676 3.038 -14.493 1.00 86.44 79 GLN A C 1
ATOM 600 O O . GLN A 1 79 ? 7.902 3.525 -15.608 1.00 86.44 79 GLN A O 1
ATOM 605 N N . PRO A 1 80 ? 7.836 3.787 -13.385 1.00 84.19 80 PRO A N 1
ATOM 606 C CA . PRO A 1 80 ? 8.028 5.229 -13.446 1.00 84.19 80 PRO A CA 1
ATOM 607 C C . PRO A 1 80 ? 9.447 5.579 -13.920 1.00 84.19 80 PRO A C 1
ATOM 609 O O . PRO A 1 80 ? 10.435 5.270 -13.254 1.00 84.19 80 PRO A O 1
ATOM 612 N N . GLY A 1 81 ? 9.554 6.270 -15.058 1.00 80.31 81 GLY A N 1
ATOM 613 C CA . GLY A 1 81 ? 10.825 6.728 -15.630 1.00 80.31 81 GLY A CA 1
ATOM 614 C C . GLY A 1 81 ? 11.237 8.130 -15.161 1.00 80.31 81 GLY A C 1
ATOM 615 O O . GLY A 1 81 ? 10.499 9.105 -15.334 1.00 80.31 81 GLY A O 1
ATOM 616 N N . GLY A 1 82 ? 12.451 8.265 -14.613 1.00 76.81 82 GLY A N 1
ATOM 617 C CA . GLY A 1 82 ? 13.021 9.563 -14.221 1.00 76.81 82 GLY A CA 1
ATOM 618 C C . GLY A 1 82 ? 12.160 10.300 -13.188 1.00 76.81 82 GLY A C 1
ATOM 619 O O . GLY A 1 82 ? 11.771 9.722 -12.180 1.00 76.81 82 GLY A O 1
ATOM 620 N N . ALA A 1 83 ? 11.829 11.573 -13.418 1.00 71.25 83 ALA A N 1
ATOM 621 C CA . ALA A 1 83 ? 11.007 12.360 -12.488 1.00 71.25 83 ALA A CA 1
ATOM 622 C C . ALA A 1 83 ? 9.494 12.073 -12.580 1.00 71.25 83 ALA A C 1
ATOM 624 O O . ALA A 1 83 ? 8.757 12.391 -11.649 1.00 71.25 83 ALA A O 1
ATOM 625 N N . LYS A 1 84 ? 9.005 11.468 -13.672 1.00 80.25 84 LYS A N 1
ATOM 626 C CA . LYS A 1 84 ? 7.565 11.265 -13.886 1.00 80.25 84 LYS A CA 1
ATOM 627 C C . LYS A 1 84 ? 7.071 10.012 -13.163 1.00 80.25 84 LYS A C 1
ATOM 629 O O . LYS A 1 84 ? 7.699 8.962 -13.234 1.00 80.25 84 LYS A O 1
ATOM 634 N N . ASP A 1 85 ? 5.936 10.144 -12.486 1.00 86.31 85 ASP A N 1
ATOM 635 C CA . ASP A 1 85 ? 5.216 9.046 -11.834 1.00 86.31 85 ASP A CA 1
ATOM 636 C C . ASP A 1 85 ? 3.705 9.214 -12.076 1.00 86.31 85 ASP A C 1
ATOM 638 O O . ASP A 1 85 ? 2.984 9.697 -11.200 1.00 86.31 85 ASP A O 1
ATOM 642 N N . PRO A 1 86 ? 3.228 8.923 -13.302 1.00 86.38 86 PRO A N 1
ATOM 643 C CA . PRO A 1 86 ? 1.849 9.208 -13.703 1.00 86.38 86 PRO A CA 1
ATOM 644 C C . PRO A 1 86 ? 0.815 8.380 -12.928 1.00 86.38 86 PRO A C 1
ATOM 646 O O . PRO A 1 86 ? -0.308 8.840 -12.747 1.00 86.38 86 PRO A O 1
ATOM 649 N N . PHE A 1 87 ? 1.206 7.200 -12.438 1.00 88.69 87 PHE A N 1
ATOM 650 C CA . PHE A 1 87 ? 0.343 6.278 -11.691 1.00 88.69 87 PHE A CA 1
ATOM 651 C C . PHE A 1 87 ? 0.588 6.314 -10.180 1.00 88.69 87 PHE A C 1
ATOM 653 O O . PHE A 1 87 ? 0.056 5.484 -9.451 1.00 88.69 87 PHE A O 1
ATOM 660 N N . ALA A 1 88 ? 1.386 7.272 -9.696 1.00 91.12 88 ALA A N 1
ATOM 661 C CA . ALA A 1 88 ? 1.695 7.436 -8.278 1.00 91.12 88 ALA A CA 1
ATOM 662 C C . ALA A 1 88 ? 2.317 6.194 -7.607 1.00 91.12 88 ALA A C 1
ATOM 664 O O . ALA A 1 88 ? 2.132 5.973 -6.407 1.00 91.12 88 ALA A O 1
ATOM 665 N N . LEU A 1 89 ? 3.088 5.400 -8.350 1.00 94.19 89 LEU A N 1
ATOM 666 C CA . LEU A 1 89 ? 3.675 4.142 -7.889 1.00 94.19 89 LEU A CA 1
ATOM 667 C C . LEU A 1 89 ? 4.633 4.351 -6.718 1.00 94.19 89 LEU A C 1
ATOM 669 O O . LEU A 1 89 ? 4.674 3.536 -5.801 1.00 94.19 89 LEU A O 1
ATOM 673 N N . ARG A 1 90 ? 5.372 5.469 -6.685 1.00 93.44 90 ARG A N 1
ATOM 674 C CA . ARG A 1 90 ? 6.250 5.793 -5.548 1.00 93.44 90 ARG A CA 1
ATOM 675 C C . ARG A 1 90 ? 5.448 6.022 -4.277 1.00 93.44 90 ARG A C 1
ATOM 677 O O . ARG A 1 90 ? 5.881 5.603 -3.208 1.00 93.44 90 ARG A O 1
ATOM 684 N N . ARG A 1 91 ? 4.286 6.675 -4.398 1.00 92.94 91 ARG A N 1
ATOM 685 C CA . ARG A 1 91 ? 3.377 6.897 -3.267 1.00 92.94 91 ARG A CA 1
ATOM 686 C C . ARG A 1 91 ? 2.733 5.588 -2.825 1.00 92.94 91 ARG A C 1
ATOM 688 O O . ARG A 1 91 ? 2.707 5.328 -1.629 1.00 92.94 91 ARG A O 1
ATOM 695 N N . ALA A 1 92 ? 2.293 4.753 -3.765 1.00 95.25 92 ALA A N 1
ATOM 696 C CA . ALA A 1 92 ? 1.730 3.439 -3.463 1.00 95.25 92 ALA A CA 1
ATOM 697 C C . ALA A 1 92 ? 2.742 2.542 -2.731 1.00 95.25 92 ALA A C 1
ATOM 699 O O . ALA A 1 92 ? 2.429 2.011 -1.669 1.00 95.25 92 ALA A O 1
ATOM 700 N N . ALA A 1 93 ? 3.976 2.447 -3.236 1.00 95.50 93 ALA A N 1
ATOM 701 C CA . ALA A 1 93 ? 5.038 1.657 -2.615 1.00 95.50 93 ALA A CA 1
ATOM 702 C C . ALA A 1 93 ? 5.420 2.178 -1.219 1.00 95.50 93 ALA A C 1
ATOM 704 O O . ALA A 1 93 ? 5.5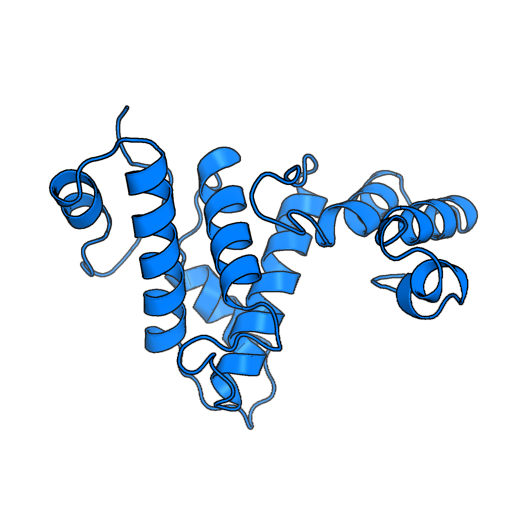59 1.385 -0.292 1.00 95.50 93 ALA A O 1
ATOM 705 N N . LEU A 1 94 ? 5.523 3.500 -1.030 1.00 95.19 94 LEU A N 1
ATOM 706 C CA . LEU A 1 94 ? 5.726 4.071 0.306 1.00 95.19 94 LEU A CA 1
ATOM 707 C C . LEU A 1 94 ? 4.541 3.769 1.236 1.00 95.19 94 LEU A C 1
ATOM 709 O O . LEU A 1 94 ? 4.747 3.483 2.410 1.00 95.19 94 LEU A O 1
ATOM 713 N N . GLY A 1 95 ? 3.309 3.796 0.723 1.00 95.75 95 GLY A N 1
ATOM 714 C CA . GLY A 1 95 ? 2.120 3.420 1.482 1.00 95.75 95 GLY A CA 1
ATOM 715 C C . GLY A 1 95 ? 2.166 1.974 1.973 1.00 95.75 95 GLY A C 1
ATOM 716 O O . GLY A 1 95 ? 1.888 1.736 3.143 1.00 95.75 95 GLY A O 1
ATOM 717 N N . VAL A 1 96 ? 2.592 1.032 1.123 1.00 96.25 96 VAL A N 1
ATOM 718 C CA . VAL A 1 96 ? 2.816 -0.373 1.514 1.00 96.25 96 VAL A CA 1
ATOM 719 C C . VAL A 1 96 ? 3.840 -0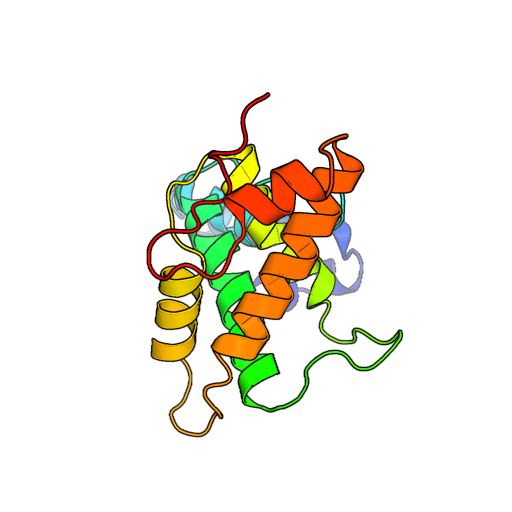.463 2.646 1.00 96.25 96 VAL A C 1
ATOM 721 O O . VAL A 1 96 ? 3.553 -1.068 3.673 1.00 96.25 96 VAL A O 1
ATOM 724 N N . VAL A 1 97 ? 4.999 0.190 2.500 1.00 94.19 97 VAL A N 1
ATOM 725 C CA . VAL A 1 97 ? 6.049 0.208 3.536 1.00 94.19 97 VAL A CA 1
ATOM 726 C C . VAL A 1 97 ? 5.506 0.730 4.863 1.00 94.19 97 VAL A C 1
ATOM 728 O O . VAL A 1 97 ? 5.669 0.073 5.888 1.00 94.19 97 VAL A O 1
ATOM 731 N N . ARG A 1 98 ? 4.837 1.888 4.850 1.00 94.31 98 ARG A N 1
ATOM 732 C CA . ARG A 1 98 ? 4.296 2.507 6.065 1.00 94.31 98 ARG A CA 1
ATOM 733 C C . ARG A 1 98 ? 3.270 1.616 6.753 1.00 94.31 98 ARG A C 1
ATOM 735 O O . ARG A 1 98 ? 3.344 1.450 7.963 1.00 94.31 98 ARG A O 1
ATOM 742 N N . ILE A 1 99 ? 2.354 1.006 5.995 1.00 95.06 99 ILE A N 1
ATOM 743 C CA . ILE A 1 99 ? 1.367 0.076 6.558 1.00 95.06 99 ILE A CA 1
ATOM 744 C C . ILE A 1 99 ? 2.081 -1.108 7.224 1.00 95.06 99 ILE A C 1
ATOM 746 O O . ILE A 1 99 ? 1.803 -1.399 8.382 1.00 95.06 99 ILE A O 1
ATOM 750 N N . LEU A 1 100 ? 3.039 -1.747 6.547 1.00 93.25 100 LEU A N 1
ATOM 751 C CA . LEU A 1 100 ? 3.748 -2.904 7.105 1.00 93.25 100 LEU A CA 1
ATOM 752 C C . LEU A 1 100 ? 4.554 -2.557 8.365 1.00 93.25 100 LEU A C 1
ATOM 754 O O . LEU A 1 100 ? 4.515 -3.298 9.346 1.00 93.25 100 LEU A O 1
ATOM 758 N N . VAL A 1 101 ? 5.263 -1.427 8.355 1.00 90.94 101 VAL A N 1
ATOM 759 C CA . VAL A 1 101 ? 6.155 -1.018 9.449 1.00 90.94 101 VAL A CA 1
ATOM 760 C C . VAL A 1 101 ? 5.374 -0.447 10.630 1.00 90.94 101 VAL A C 1
ATOM 762 O O . VAL A 1 101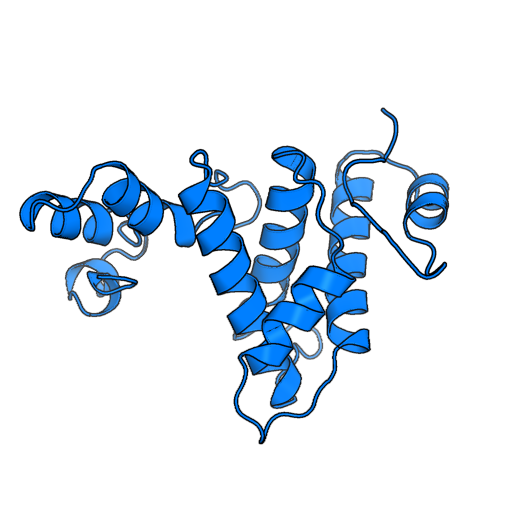 ? 5.493 -0.944 11.748 1.00 90.94 101 VAL A O 1
ATOM 765 N N . GLU A 1 102 ? 4.555 0.581 10.404 1.00 92.38 102 GLU A N 1
ATOM 766 C CA . GLU A 1 102 ? 3.887 1.322 11.481 1.00 92.38 102 GLU A CA 1
ATOM 767 C C . GLU A 1 102 ? 2.754 0.501 12.119 1.00 92.38 102 GLU A C 1
ATOM 769 O O . GLU A 1 102 ? 2.517 0.621 13.323 1.00 92.38 102 GLU A O 1
ATOM 774 N N . LYS A 1 103 ? 2.086 -0.378 11.351 1.00 92.62 103 LYS A N 1
ATOM 775 C CA . LYS A 1 103 ? 1.092 -1.329 11.887 1.00 92.62 103 LYS A CA 1
ATOM 776 C C . LYS A 1 103 ? 1.702 -2.666 12.316 1.00 92.62 103 LYS A C 1
ATOM 778 O O . LYS A 1 103 ? 0.976 -3.519 12.816 1.00 92.62 103 LYS A O 1
ATOM 783 N N . LYS A 1 104 ? 3.028 -2.831 12.194 1.00 89.56 104 LYS A N 1
ATOM 784 C CA . LYS A 1 104 ? 3.785 -4.020 12.629 1.00 89.56 104 LYS A CA 1
ATOM 785 C C . LYS A 1 104 ? 3.231 -5.324 12.044 1.00 89.56 104 LYS A C 1
ATOM 787 O O . LYS A 1 104 ? 3.084 -6.319 12.752 1.00 89.56 104 LYS A O 1
ATOM 792 N N . ILE A 1 105 ? 2.900 -5.304 10.754 1.00 88.75 105 ILE A N 1
ATOM 793 C CA . ILE A 1 105 ? 2.315 -6.451 10.056 1.00 88.75 105 ILE A CA 1
ATOM 794 C C . ILE A 1 105 ? 3.438 -7.418 9.661 1.00 88.75 105 ILE A C 1
ATOM 796 O O . ILE A 1 105 ? 4.343 -7.024 8.916 1.00 88.75 105 ILE A O 1
ATOM 800 N N . PRO A 1 106 ? 3.396 -8.685 10.113 1.00 86.75 106 PRO A N 1
ATOM 801 C CA . PRO A 1 106 ? 4.496 -9.612 9.928 1.00 86.75 106 PRO A CA 1
ATOM 802 C C . PRO A 1 106 ? 4.421 -10.378 8.607 1.00 86.75 106 PRO A C 1
ATOM 804 O O . PRO A 1 106 ? 4.384 -11.604 8.599 1.00 86.75 106 PRO A O 1
ATOM 807 N N . LEU A 1 107 ? 4.394 -9.649 7.491 1.00 86.81 107 LEU A N 1
ATOM 808 C CA . LEU A 1 107 ? 4.342 -10.224 6.146 1.00 86.81 107 LEU A CA 1
ATOM 809 C C . LEU A 1 107 ? 5.600 -9.895 5.345 1.00 86.81 107 LEU A C 1
ATOM 811 O O . LEU A 1 107 ? 6.115 -8.773 5.391 1.00 86.81 107 LEU A O 1
ATOM 815 N N . SER A 1 108 ? 6.071 -10.879 4.582 1.00 88.19 108 SER A N 1
ATOM 816 C CA . SER A 1 108 ? 7.202 -10.721 3.674 1.00 88.19 108 SER A CA 1
ATOM 817 C C . SER A 1 108 ? 6.781 -9.947 2.424 1.00 88.19 108 SER A C 1
ATOM 819 O O . SER A 1 108 ? 5.765 -10.253 1.796 1.00 88.19 108 SER A O 1
ATOM 821 N N . ILE A 1 109 ? 7.588 -8.962 2.005 1.00 90.31 109 ILE A N 1
ATOM 822 C CA . ILE A 1 109 ? 7.349 -8.247 0.737 1.00 90.31 109 ILE A CA 1
ATOM 823 C C . ILE A 1 109 ? 7.330 -9.233 -0.437 1.00 90.31 109 ILE A C 1
ATOM 825 O O . ILE A 1 109 ? 6.522 -9.078 -1.348 1.00 90.31 109 ILE A O 1
ATOM 829 N N . SER A 1 110 ? 8.199 -10.247 -0.418 1.00 90.00 110 SER A N 1
ATOM 830 C CA . SER A 1 110 ? 8.283 -11.235 -1.495 1.00 90.00 110 SER A CA 1
ATOM 831 C C . SER A 1 110 ? 6.984 -12.026 -1.638 1.00 90.00 110 SER A C 1
ATOM 833 O O . SER A 1 110 ? 6.490 -12.167 -2.752 1.00 90.00 110 SER A O 1
ATOM 835 N N . GLU A 1 111 ? 6.397 -12.467 -0.521 1.00 91.12 111 GLU A N 1
ATOM 836 C CA . GLU A 1 111 ? 5.114 -13.185 -0.510 1.00 91.12 111 GLU A CA 1
ATOM 837 C C . GLU A 1 111 ? 3.966 -12.287 -0.978 1.00 91.12 111 GLU A C 1
ATOM 839 O O . GLU A 1 111 ? 3.131 -12.698 -1.781 1.00 91.12 111 GLU A O 1
ATOM 844 N N . LEU A 1 112 ? 3.945 -11.030 -0.523 1.00 94.00 112 LEU A N 1
ATOM 845 C CA . LEU A 1 112 ? 2.946 -10.043 -0.932 1.00 94.00 112 LEU A CA 1
ATOM 846 C C . LEU A 1 112 ? 3.008 -9.747 -2.433 1.00 94.00 112 LEU A C 1
ATOM 848 O O . LEU A 1 112 ? 1.975 -9.675 -3.100 1.00 94.00 112 LEU A O 1
ATOM 852 N N . VAL A 1 113 ? 4.215 -9.590 -2.976 1.00 94.19 113 VAL A N 1
ATOM 853 C CA . VAL A 1 113 ? 4.426 -9.379 -4.410 1.00 94.19 113 VAL A CA 1
ATOM 854 C C . VAL A 1 113 ? 4.060 -10.637 -5.196 1.00 94.19 113 VAL A C 1
ATOM 856 O O . VAL A 1 113 ? 3.411 -10.535 -6.235 1.00 94.19 113 VAL A O 1
ATOM 859 N N . GLU A 1 114 ? 4.419 -11.826 -4.712 1.00 93.44 114 GLU A N 1
ATOM 860 C CA . GLU A 1 114 ? 4.030 -13.087 -5.343 1.00 93.44 114 GLU A CA 1
ATOM 861 C C . GLU A 1 114 ? 2.508 -13.233 -5.422 1.00 93.44 114 GLU A C 1
ATOM 863 O O . GLU A 1 114 ? 1.970 -13.463 -6.510 1.00 93.44 114 GLU A O 1
ATOM 868 N N . ALA A 1 115 ? 1.818 -13.006 -4.304 1.00 94.50 115 ALA A N 1
ATOM 869 C CA . ALA A 1 115 ? 0.364 -13.009 -4.238 1.00 94.50 115 ALA A CA 1
ATOM 870 C C . ALA A 1 115 ? -0.244 -11.996 -5.220 1.00 94.50 115 ALA A C 1
ATOM 872 O O . ALA A 1 115 ? -1.154 -12.349 -5.972 1.00 94.50 115 ALA A O 1
ATOM 873 N N . ALA A 1 116 ? 0.300 -10.777 -5.288 1.00 95.38 116 ALA A N 1
ATOM 874 C CA . ALA A 1 116 ? -0.177 -9.739 -6.198 1.00 95.38 116 ALA A CA 1
ATOM 875 C C . ALA A 1 116 ? -0.051 -10.147 -7.672 1.00 95.38 116 ALA A C 1
ATOM 877 O O . ALA A 1 116 ? -1.005 -9.980 -8.422 1.00 95.38 116 ALA A O 1
ATOM 878 N N . TYR A 1 117 ? 1.073 -10.738 -8.093 1.00 94.56 117 TYR A N 1
ATOM 879 C CA . TYR A 1 117 ? 1.234 -11.239 -9.466 1.00 94.56 117 TYR A CA 1
ATOM 880 C C . TYR A 1 117 ? 0.392 -12.490 -9.758 1.00 94.56 117 TYR A C 1
ATOM 882 O O . TYR A 1 117 ? 0.069 -12.736 -10.919 1.00 94.56 117 TYR A O 1
ATOM 890 N N . SER A 1 118 ? 0.046 -13.292 -8.745 1.00 93.56 118 SER A N 1
ATOM 891 C CA . SER A 1 118 ? -0.756 -14.513 -8.928 1.00 93.56 118 SER A CA 1
ATOM 892 C C . SER A 1 118 ? -2.191 -14.240 -9.389 1.00 93.56 118 SER A C 1
ATOM 894 O O . SER A 1 118 ? -2.788 -15.089 -10.048 1.00 93.56 118 SER A O 1
ATOM 896 N N . VAL A 1 119 ? -2.721 -13.053 -9.076 1.00 92.94 119 VAL A N 1
ATOM 897 C CA . VAL A 1 119 ? -4.087 -12.629 -9.423 1.00 92.94 119 VAL A CA 1
ATOM 898 C C . VAL A 1 119 ? -4.143 -11.734 -10.663 1.00 92.94 119 VAL A C 1
ATOM 900 O O . VAL A 1 119 ? -5.231 -11.368 -11.105 1.00 92.94 119 VAL A O 1
ATOM 903 N N . GLN A 1 120 ? -2.988 -11.393 -11.241 1.00 93.62 120 GLN A N 1
ATOM 904 C CA . GLN A 1 120 ? -2.927 -10.616 -12.474 1.00 93.62 120 GLN A CA 1
ATOM 905 C C . GLN A 1 120 ? -3.274 -11.469 -13.705 1.00 93.62 120 GLN A C 1
ATOM 907 O O . GLN A 1 120 ? -3.068 -12.686 -13.700 1.00 93.62 120 GLN A O 1
ATOM 912 N N . PRO A 1 121 ? -3.748 -10.843 -14.797 1.00 90.50 121 PRO A N 1
ATOM 913 C CA . PRO A 1 121 ? -3.967 -11.521 -16.073 1.00 90.50 121 PRO A CA 1
ATOM 914 C C . PRO A 1 121 ? -2.715 -12.248 -16.600 1.00 90.50 121 PRO A C 1
ATOM 916 O O . PRO A 1 121 ? -1.600 -11.759 -16.461 1.00 90.50 121 PRO A O 1
ATOM 919 N N . GLU A 1 122 ? -2.878 -13.385 -17.285 1.00 83.44 122 GLU A N 1
ATOM 920 C CA . GLU A 1 122 ? -1.742 -14.198 -17.773 1.00 83.44 122 GLU A CA 1
ATOM 921 C C . GLU A 1 122 ? -0.834 -13.487 -18.795 1.00 83.44 122 GLU A C 1
ATOM 923 O O . GLU A 1 122 ? 0.283 -13.933 -19.049 1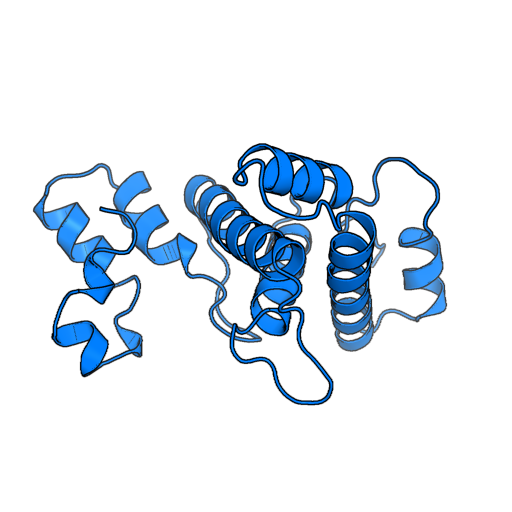.00 83.44 122 GLU A O 1
ATOM 928 N N . ASN A 1 123 ? -1.296 -12.391 -19.397 1.00 84.31 123 ASN A N 1
ATOM 929 C CA . ASN A 1 123 ? -0.586 -11.666 -20.448 1.00 84.31 123 ASN A CA 1
ATOM 930 C C . ASN A 1 123 ? 0.370 -10.575 -19.936 1.00 84.31 123 ASN A C 1
ATOM 932 O O . ASN A 1 123 ? 0.874 -9.809 -20.758 1.00 84.31 123 ASN A O 1
ATOM 936 N N . ILE A 1 124 ? 0.600 -10.473 -18.623 1.00 86.88 124 ILE A N 1
ATOM 937 C CA . ILE A 1 124 ? 1.576 -9.532 -18.063 1.00 86.88 124 ILE A CA 1
ATOM 938 C C . ILE A 1 124 ? 2.941 -10.192 -17.841 1.00 86.88 124 ILE A C 1
ATOM 940 O O . ILE A 1 124 ? 3.046 -11.380 -17.529 1.00 86.88 124 ILE A O 1
ATOM 944 N N . GLU A 1 125 ? 4.006 -9.408 -17.976 1.00 87.19 125 GLU A N 1
ATOM 945 C CA . GLU A 1 125 ? 5.350 -9.853 -17.633 1.00 87.19 125 GLU A CA 1
ATOM 946 C C . GLU A 1 125 ? 5.499 -9.921 -16.107 1.00 87.19 125 GLU A C 1
ATOM 948 O O . GLU A 1 125 ? 5.127 -9.002 -15.378 1.00 87.19 125 GLU A O 1
ATOM 953 N N . LYS A 1 126 ? 6.038 -11.025 -15.585 1.00 81.19 126 LYS A N 1
ATOM 954 C CA . LYS A 1 126 ? 6.228 -11.192 -14.138 1.00 81.19 126 LYS A CA 1
ATOM 955 C C . LYS A 1 126 ? 7.543 -10.557 -13.691 1.00 81.19 126 LYS A C 1
ATOM 957 O O . LYS A 1 126 ? 8.523 -11.248 -13.430 1.00 81.19 126 LYS A O 1
ATOM 962 N N . THR A 1 127 ? 7.550 -9.236 -13.553 1.00 89.00 127 THR A N 1
ATOM 963 C CA . THR A 1 127 ? 8.696 -8.446 -13.068 1.00 89.00 127 THR A CA 1
ATOM 964 C C . THR A 1 127 ? 8.735 -8.366 -11.532 1.00 89.00 127 THR A C 1
ATOM 966 O O . THR A 1 127 ? 8.768 -7.287 -10.937 1.00 89.00 127 THR A O 1
ATOM 969 N N . GLN A 1 128 ? 8.678 -9.521 -10.856 1.00 91.00 128 GLN A N 1
ATOM 970 C CA . GLN A 1 128 ? 8.622 -9.605 -9.385 1.00 91.00 128 GLN A CA 1
ATOM 971 C C . GLN A 1 128 ? 9.852 -8.980 -8.721 1.00 91.00 128 GLN A C 1
ATOM 973 O O . GLN A 1 128 ? 9.715 -8.175 -7.803 1.00 91.00 128 GLN A O 1
ATOM 978 N N . THR A 1 129 ? 11.049 -9.315 -9.207 1.00 90.62 129 THR A N 1
ATOM 979 C CA . THR A 1 129 ? 12.314 -8.811 -8.655 1.00 90.62 129 THR A CA 1
ATOM 980 C C . THR A 1 129 ? 12.407 -7.289 -8.742 1.00 90.62 129 THR A C 1
ATOM 982 O O . THR A 1 129 ? 12.801 -6.646 -7.770 1.00 90.62 129 THR A O 1
ATOM 985 N N . ASP A 1 130 ? 11.990 -6.702 -9.864 1.00 91.69 130 ASP A N 1
ATOM 986 C CA . ASP A 1 130 ? 12.009 -5.250 -10.054 1.00 91.69 130 ASP A CA 1
ATOM 987 C C . ASP A 1 130 ? 11.044 -4.547 -9.097 1.00 91.69 130 ASP A C 1
ATOM 989 O O . ASP A 1 130 ? 11.407 -3.542 -8.483 1.00 91.69 130 ASP A O 1
ATOM 993 N N . LEU A 1 131 ? 9.843 -5.105 -8.904 1.00 93.88 131 LEU A N 1
ATOM 994 C CA . LEU A 1 131 ? 8.872 -4.550 -7.964 1.00 93.88 131 LEU A CA 1
ATOM 995 C C . LEU A 1 131 ? 9.345 -4.670 -6.506 1.00 93.88 131 LEU A C 1
ATOM 997 O O . LEU A 1 131 ? 9.229 -3.708 -5.746 1.00 93.88 131 LEU A O 1
ATOM 1001 N N . ILE A 1 132 ? 9.917 -5.813 -6.115 1.00 92.69 132 ILE A N 1
ATOM 1002 C CA . ILE A 1 132 ? 10.491 -5.996 -4.773 1.00 92.69 132 ILE A CA 1
ATOM 1003 C C . ILE A 1 132 ? 11.584 -4.951 -4.530 1.00 92.69 132 ILE A C 1
ATOM 1005 O O . ILE A 1 132 ? 11.529 -4.225 -3.537 1.00 92.69 132 ILE A O 1
ATOM 1009 N N . ASN A 1 133 ? 12.529 -4.807 -5.464 1.00 91.25 133 ASN A N 1
ATOM 1010 C CA . ASN A 1 133 ? 13.596 -3.810 -5.371 1.00 91.25 133 ASN A CA 1
ATOM 1011 C C . ASN A 1 133 ? 13.031 -2.389 -5.275 1.00 91.25 133 ASN A C 1
ATOM 1013 O O . ASN A 1 133 ? 13.494 -1.590 -4.464 1.00 91.25 133 ASN A O 1
ATOM 1017 N N . PHE A 1 134 ? 11.997 -2.078 -6.056 1.00 93.12 134 PHE A N 1
ATOM 1018 C CA . PHE A 1 134 ? 11.340 -0.779 -6.016 1.00 93.12 134 PHE A CA 1
ATOM 1019 C C . PHE A 1 134 ? 10.723 -0.470 -4.644 1.00 93.12 134 PHE A C 1
ATOM 1021 O O . PHE A 1 134 ? 10.896 0.640 -4.139 1.00 93.12 134 PHE A O 1
ATOM 1028 N N . ILE A 1 135 ? 10.049 -1.440 -4.015 1.00 93.75 135 ILE A N 1
ATOM 1029 C CA . ILE A 1 135 ? 9.482 -1.295 -2.664 1.00 93.75 135 ILE A CA 1
ATOM 1030 C C . ILE A 1 135 ? 10.598 -1.160 -1.619 1.00 93.75 135 ILE A C 1
ATOM 1032 O O . ILE A 1 135 ? 10.541 -0.260 -0.779 1.00 93.75 135 ILE A O 1
ATOM 1036 N N . LEU A 1 136 ? 11.645 -1.987 -1.693 1.00 90.56 136 LEU A N 1
ATOM 1037 C CA .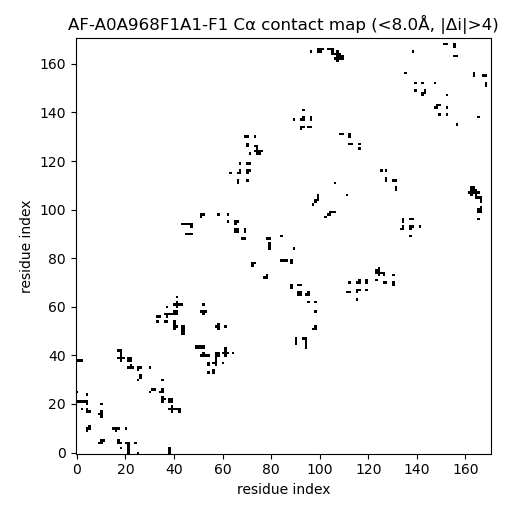 LEU A 1 136 ? 12.785 -1.929 -0.770 1.00 90.56 136 LEU A CA 1
ATOM 1038 C C . LEU A 1 136 ? 13.520 -0.586 -0.843 1.00 90.56 136 LEU A C 1
ATOM 1040 O O . LEU A 1 136 ? 13.867 -0.012 0.185 1.00 90.56 136 LEU A O 1
ATOM 1044 N N . GLU A 1 137 ? 13.685 -0.018 -2.036 1.00 90.50 137 GLU A N 1
ATOM 1045 C CA . GLU A 1 137 ? 14.247 1.325 -2.209 1.00 90.50 137 GLU A CA 1
ATOM 1046 C C . GLU A 1 137 ? 13.363 2.428 -1.602 1.00 90.50 137 GLU A C 1
ATOM 1048 O O . GLU A 1 137 ? 13.840 3.534 -1.347 1.00 90.50 137 GLU A O 1
ATOM 1053 N N . ARG A 1 138 ? 12.063 2.193 -1.375 1.00 91.75 138 ARG A N 1
ATOM 1054 C CA . ARG A 1 138 ? 11.211 3.105 -0.584 1.00 91.75 138 ARG A CA 1
ATOM 1055 C C . ARG A 1 138 ? 11.350 2.851 0.909 1.00 91.75 138 ARG A C 1
ATOM 1057 O O . ARG A 1 138 ? 11.401 3.817 1.662 1.00 91.75 138 ARG A O 1
ATOM 1064 N N . ALA A 1 139 ? 11.475 1.590 1.316 1.00 90.62 139 ALA A N 1
ATOM 1065 C CA . ALA A 1 139 ? 11.737 1.226 2.704 1.00 90.62 139 ALA A CA 1
ATOM 1066 C C . ALA A 1 139 ? 13.041 1.854 3.210 1.00 90.62 139 ALA A C 1
ATOM 1068 O O . ALA A 1 139 ? 13.046 2.494 4.256 1.00 90.62 139 ALA A O 1
ATOM 1069 N N . LYS A 1 140 ? 14.121 1.780 2.422 1.00 89.56 140 LYS A N 1
ATOM 1070 C CA . LYS A 1 140 ? 15.395 2.443 2.739 1.00 89.56 140 LYS A CA 1
ATOM 1071 C C . LYS A 1 140 ? 15.225 3.940 2.980 1.00 89.56 140 LYS A C 1
ATOM 1073 O O . LYS A 1 140 ? 15.666 4.439 4.008 1.00 89.56 140 LYS A O 1
ATOM 1078 N N . GLY A 1 141 ? 14.563 4.641 2.055 1.00 90.38 141 GLY A N 1
ATOM 1079 C CA . GLY A 1 141 ? 14.295 6.076 2.193 1.00 90.38 141 GLY A CA 1
ATOM 1080 C C . GLY A 1 141 ? 13.506 6.392 3.463 1.00 90.38 141 GLY A C 1
ATOM 1081 O O . GLY A 1 141 ? 13.909 7.257 4.231 1.00 90.38 141 GLY A O 1
ATOM 1082 N N . TYR A 1 142 ? 12.454 5.616 3.734 1.00 90.75 142 TYR A N 1
ATOM 1083 C CA . TYR A 1 142 ? 11.658 5.748 4.952 1.00 90.75 142 TYR A CA 1
ATOM 1084 C C . TYR A 1 142 ? 12.516 5.623 6.219 1.00 90.75 142 TYR A C 1
ATOM 1086 O O . TYR A 1 142 ? 12.450 6.493 7.081 1.00 90.75 142 TYR A O 1
ATOM 1094 N N . PHE A 1 143 ? 13.356 4.592 6.337 1.00 88.81 143 PHE A N 1
ATOM 1095 C CA . PHE A 1 143 ? 14.175 4.399 7.539 1.00 88.81 143 PHE A CA 1
ATOM 1096 C C . PHE A 1 143 ? 15.281 5.448 7.693 1.00 88.81 143 PHE A C 1
ATOM 1098 O O . PHE A 1 143 ? 15.572 5.856 8.817 1.00 88.81 143 PHE A O 1
ATOM 1105 N N . VAL A 1 144 ? 15.863 5.927 6.590 1.00 89.44 144 VAL A N 1
ATOM 1106 C CA . VAL A 1 144 ? 16.813 7.052 6.623 1.00 89.44 144 VAL A CA 1
ATOM 1107 C C . VAL A 1 144 ? 16.130 8.315 7.149 1.00 89.44 144 VAL A C 1
ATOM 1109 O O . VAL A 1 144 ? 16.676 8.978 8.030 1.00 89.44 144 VAL A O 1
ATOM 1112 N N . ASP A 1 145 ? 14.918 8.612 6.675 1.00 88.75 145 ASP A N 1
ATOM 1113 C CA . ASP A 1 145 ? 14.135 9.764 7.137 1.00 88.75 145 ASP A CA 1
ATOM 1114 C C . ASP A 1 145 ? 13.746 9.648 8.626 1.00 88.75 145 ASP A C 1
ATOM 1116 O O . ASP A 1 145 ? 13.552 10.663 9.295 1.00 88.75 145 ASP A O 1
ATOM 1120 N N . HIS A 1 146 ? 13.697 8.424 9.167 1.00 87.62 146 HIS A N 1
ATOM 1121 C CA . HIS A 1 146 ? 13.459 8.132 10.588 1.00 87.62 146 HIS A CA 1
ATOM 1122 C C . HIS A 1 146 ? 14.751 8.000 11.419 1.00 87.62 146 HIS A C 1
ATOM 1124 O O . HIS A 1 146 ? 14.699 7.623 12.586 1.00 87.62 146 HIS A O 1
ATOM 1130 N N . GLY A 1 147 ? 15.911 8.357 10.856 1.00 85.62 147 GLY A N 1
ATOM 1131 C CA . GLY A 1 147 ? 17.175 8.469 11.590 1.00 85.62 147 GLY A CA 1
ATOM 1132 C C . GLY A 1 147 ? 18.018 7.193 11.660 1.00 85.62 147 GLY A C 1
ATOM 1133 O O . GLY A 1 147 ? 19.065 7.198 12.310 1.00 85.62 147 GLY A O 1
ATOM 1134 N N . HIS A 1 148 ? 17.626 6.117 10.974 1.00 84.94 148 HIS A N 1
ATOM 1135 C CA . HIS A 1 148 ? 18.436 4.903 10.913 1.00 84.94 148 HIS A CA 1
ATOM 1136 C C . HIS A 1 148 ? 19.614 5.065 9.944 1.00 84.94 148 HIS A C 1
ATOM 1138 O O . HIS A 1 148 ? 19.526 5.698 8.890 1.00 84.94 148 HIS A O 1
ATOM 1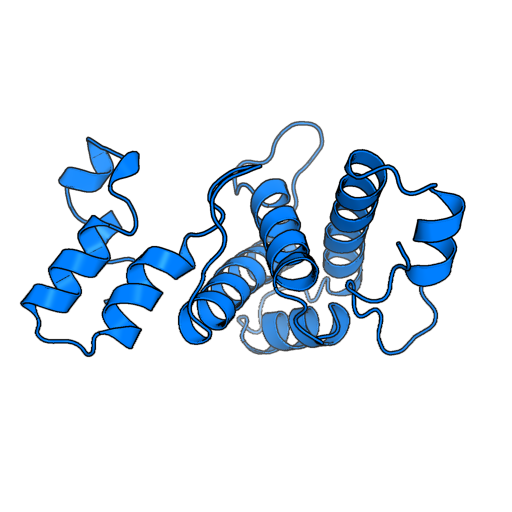144 N N . THR A 1 149 ? 20.749 4.455 10.290 1.00 80.88 149 THR A N 1
ATOM 1145 C CA . THR A 1 149 ? 21.936 4.475 9.426 1.00 80.88 149 THR A CA 1
ATOM 1146 C C . THR A 1 149 ? 21.776 3.519 8.248 1.00 80.88 149 THR A C 1
ATOM 1148 O O . THR A 1 149 ? 21.232 2.425 8.397 1.00 80.88 149 THR A O 1
ATOM 1151 N N . ILE A 1 150 ? 22.326 3.892 7.088 1.00 78.12 150 ILE A N 1
ATOM 1152 C CA . ILE A 1 150 ? 22.322 3.050 5.877 1.00 78.12 150 ILE A CA 1
ATOM 1153 C C . ILE A 1 150 ? 22.897 1.660 6.180 1.00 78.12 150 ILE A C 1
ATOM 1155 O O . ILE A 1 150 ? 22.336 0.662 5.755 1.00 78.12 150 ILE A O 1
ATOM 1159 N N . THR A 1 151 ? 23.948 1.575 7.000 1.00 73.31 151 THR A N 1
ATOM 1160 C CA . THR A 1 151 ? 24.556 0.299 7.400 1.00 73.31 151 THR A CA 1
ATOM 1161 C C . THR A 1 151 ? 23.595 -0.600 8.182 1.00 73.31 151 THR A C 1
ATOM 1163 O O . THR A 1 151 ? 23.571 -1.809 7.955 1.00 73.31 151 THR A O 1
ATOM 1166 N N . ALA A 1 152 ? 22.802 -0.036 9.099 1.00 71.31 152 ALA A N 1
ATOM 1167 C CA . ALA A 1 152 ? 21.807 -0.792 9.861 1.00 71.31 152 ALA A CA 1
ATOM 1168 C C . ALA A 1 152 ? 20.668 -1.276 8.954 1.00 71.31 152 ALA A C 1
ATOM 1170 O O . ALA A 1 152 ? 20.263 -2.433 9.031 1.00 71.31 152 ALA A O 1
ATOM 1171 N N . ILE A 1 153 ? 20.218 -0.407 8.047 1.00 73.38 153 ILE A N 1
ATOM 1172 C CA . ILE A 1 153 ? 19.185 -0.717 7.058 1.00 73.38 153 ILE A CA 1
ATOM 1173 C C . ILE A 1 153 ? 19.658 -1.835 6.128 1.00 73.38 153 ILE A C 1
ATOM 1175 O O . ILE A 1 153 ? 18.977 -2.846 5.989 1.00 73.38 153 ILE A O 1
ATOM 1179 N N . ASP A 1 154 ? 20.844 -1.693 5.537 1.00 70.69 154 ASP A N 1
ATOM 1180 C CA . ASP A 1 154 ? 21.397 -2.687 4.623 1.00 70.69 154 ASP A CA 1
ATOM 1181 C C . ASP A 1 154 ? 21.598 -4.029 5.327 1.00 70.69 154 ASP A C 1
ATOM 1183 O O . ASP A 1 154 ? 21.353 -5.054 4.712 1.00 70.69 154 ASP A O 1
ATOM 1187 N N . SER A 1 155 ? 21.958 -4.047 6.616 1.00 65.69 155 SER A N 1
ATOM 1188 C CA . SER A 1 155 ? 22.132 -5.288 7.390 1.00 65.69 155 SER A CA 1
ATOM 1189 C C . SER A 1 155 ? 20.838 -6.094 7.566 1.00 65.69 155 SER A C 1
ATOM 1191 O O . SER A 1 155 ? 20.906 -7.314 7.688 1.00 65.69 155 SER A O 1
ATOM 1193 N N . VAL A 1 156 ? 19.675 -5.433 7.572 1.00 67.38 156 VAL A N 1
ATOM 1194 C CA . VAL A 1 156 ? 18.353 -6.078 7.704 1.00 67.38 156 VAL A CA 1
ATOM 1195 C C . VAL A 1 156 ? 17.695 -6.309 6.342 1.00 67.38 156 VAL A C 1
ATOM 1197 O O . VAL A 1 156 ? 16.974 -7.285 6.166 1.00 67.38 156 VAL A O 1
ATOM 1200 N N . LEU A 1 157 ? 17.964 -5.440 5.363 1.00 65.56 157 LEU A N 1
ATOM 1201 C CA . LEU A 1 157 ? 17.386 -5.506 4.018 1.00 65.56 157 LEU A CA 1
ATOM 1202 C C . LEU A 1 157 ? 18.249 -6.279 3.003 1.00 65.56 157 LEU A C 1
ATOM 1204 O O . LEU A 1 157 ? 17.937 -6.241 1.810 1.00 65.56 157 LEU A O 1
ATOM 1208 N N . GLN A 1 158 ? 19.333 -6.954 3.418 1.00 57.94 158 GLN A N 1
ATOM 1209 C CA . GLN A 1 158 ? 20.122 -7.774 2.490 1.00 57.94 158 GLN A CA 1
ATOM 1210 C C . GLN A 1 158 ? 19.224 -8.799 1.782 1.00 57.94 158 GLN A C 1
ATOM 1212 O O . GLN A 1 158 ? 18.376 -9.416 2.428 1.00 57.94 158 GLN A O 1
ATOM 1217 N N . PRO A 1 159 ? 19.449 -9.058 0.480 1.00 49.22 159 PRO A N 1
ATOM 1218 C CA . PRO A 1 159 ? 18.762 -10.111 -0.251 1.00 49.22 159 PRO A CA 1
ATOM 1219 C C . PRO A 1 159 ? 19.358 -11.474 0.137 1.00 49.22 159 PRO A C 1
ATOM 1221 O O . PRO A 1 159 ? 19.932 -12.182 -0.687 1.00 49.22 159 PRO A O 1
ATOM 1224 N N . ALA A 1 160 ? 19.277 -11.837 1.413 1.00 38.09 160 ALA A N 1
ATOM 1225 C CA . ALA A 1 160 ? 19.391 -13.218 1.841 1.00 38.09 160 ALA A CA 1
ATOM 1226 C C . ALA A 1 160 ? 17.968 -13.776 1.803 1.00 38.09 160 ALA A C 1
ATOM 1228 O O . ALA A 1 160 ? 17.088 -13.280 2.496 1.00 38.09 160 ALA A O 1
ATOM 1229 N N . GLY A 1 161 ? 17.724 -14.726 0.900 1.00 40.19 161 GLY A N 1
ATOM 1230 C CA . GLY A 1 161 ? 16.399 -1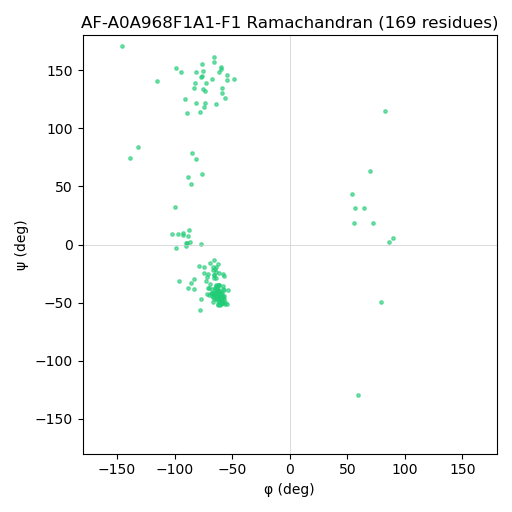5.290 0.669 1.00 40.19 161 GLY A CA 1
ATOM 1231 C C . GLY A 1 161 ? 15.679 -15.704 1.958 1.00 40.19 161 GLY A C 1
ATOM 1232 O O . GLY A 1 161 ? 16.297 -16.277 2.851 1.00 40.19 161 GLY A O 1
ATOM 1233 N N . ALA A 1 162 ? 14.364 -15.467 1.951 1.00 41.69 162 ALA A N 1
ATOM 1234 C CA . ALA A 1 162 ? 13.361 -15.754 2.980 1.00 41.69 162 ALA A CA 1
ATOM 1235 C C . ALA A 1 162 ? 13.258 -14.709 4.116 1.00 41.69 162 ALA A C 1
ATOM 1237 O O . ALA A 1 162 ? 14.163 -14.549 4.920 1.00 41.69 162 ALA A O 1
ATOM 1238 N N . ASP A 1 163 ? 12.103 -14.038 4.181 1.00 52.88 163 ASP A N 1
ATOM 1239 C CA . ASP A 1 163 ? 11.613 -13.197 5.289 1.00 52.88 163 ASP A CA 1
ATOM 1240 C C . ASP A 1 163 ? 12.301 -11.855 5.579 1.00 52.88 163 ASP A C 1
ATOM 1242 O O . ASP A 1 163 ? 12.772 -11.586 6.683 1.00 52.88 163 ASP A O 1
ATOM 1246 N N . THR A 1 164 ? 12.243 -10.920 4.625 1.00 57.25 164 THR A N 1
ATOM 1247 C CA . THR A 1 164 ? 12.473 -9.492 4.923 1.00 57.25 164 THR A CA 1
ATOM 1248 C C . THR A 1 164 ? 11.198 -8.858 5.482 1.00 57.25 164 THR A C 1
ATOM 1250 O O . THR A 1 164 ? 10.494 -8.106 4.802 1.00 57.25 164 THR A O 1
ATOM 1253 N N . THR A 1 165 ? 10.866 -9.182 6.726 1.00 62.56 165 THR A N 1
ATOM 1254 C CA . THR A 1 165 ? 9.759 -8.542 7.438 1.00 62.56 165 THR A CA 1
ATOM 1255 C C . THR A 1 165 ? 10.212 -7.169 7.932 1.00 62.56 165 THR A C 1
ATOM 1257 O O . THR A 1 165 ? 11.107 -7.054 8.763 1.00 62.56 165 THR A O 1
ATOM 1260 N N . LEU A 1 166 ? 9.620 -6.095 7.402 1.00 63.56 166 LEU A N 1
ATOM 1261 C CA . LEU A 1 166 ? 10.161 -4.732 7.546 1.00 63.56 166 LEU A CA 1
ATOM 1262 C C . LEU A 1 166 ? 10.172 -4.169 8.980 1.00 63.56 166 LEU A C 1
ATOM 1264 O O . LEU A 1 166 ? 10.803 -3.144 9.217 1.00 63.56 166 LEU A O 1
ATOM 1268 N N . TYR A 1 167 ? 9.477 -4.787 9.935 1.00 59.12 167 TYR A N 1
ATOM 1269 C CA . TYR A 1 167 ? 9.330 -4.245 11.290 1.00 59.12 167 TYR A CA 1
ATOM 1270 C C . TYR A 1 167 ? 10.425 -4.703 12.275 1.00 59.12 167 TYR A C 1
ATOM 1272 O O . TYR A 1 167 ? 10.374 -4.333 13.445 1.00 59.12 167 TYR A O 1
ATOM 1280 N N . THR A 1 168 ? 11.414 -5.498 11.846 1.00 53.28 168 THR A N 1
ATOM 1281 C CA . THR A 1 168 ? 12.476 -6.026 12.729 1.00 53.28 168 THR A CA 1
ATOM 1282 C C . THR A 1 168 ? 13.688 -5.104 12.895 1.00 53.28 168 THR A C 1
ATOM 1284 O O . THR A 1 168 ? 14.721 -5.549 13.396 1.00 53.28 168 THR A O 1
ATOM 1287 N N . LEU A 1 169 ? 13.612 -3.836 12.480 1.00 51.59 169 LEU A N 1
ATOM 1288 C CA . LEU A 1 169 ? 14.692 -2.883 12.740 1.00 51.59 169 LEU A CA 1
ATOM 1289 C C . LEU A 1 169 ? 14.675 -2.475 14.224 1.00 51.59 169 LEU A C 1
ATOM 1291 O O . LEU A 1 169 ? 13.639 -2.011 14.698 1.00 51.59 169 LEU A O 1
ATOM 1295 N N . PRO A 1 170 ? 15.777 -2.684 14.972 1.00 41.28 170 PRO A N 1
ATOM 1296 C CA . PRO A 1 170 ? 15.859 -2.263 16.364 1.00 41.28 170 PRO A CA 1
ATOM 1297 C C . PRO A 1 170 ? 15.863 -0.732 16.464 1.00 41.28 170 PRO A C 1
ATOM 1299 O O . PRO A 1 170 ? 16.460 -0.062 15.613 1.00 41.28 170 PRO A O 1
ATOM 1302 N N . ASP A 1 171 ? 15.193 -0.226 17.504 1.00 47.44 171 ASP A N 1
ATOM 1303 C CA . ASP A 1 171 ? 15.245 1.177 17.945 1.00 47.44 171 ASP A CA 1
ATOM 1304 C C . ASP A 1 171 ? 16.693 1.656 18.174 1.00 47.44 171 ASP A C 1
ATOM 1306 O O . ASP A 1 171 ? 17.511 0.871 18.720 1.00 47.44 171 ASP A O 1
#

Radius of gyration: 16.84 Å; Cα contacts (8 Å, |Δi|>4): 216; chains: 1; bounding box: 52×34×38 Å